Protein AF-E7AIM1-F1 (afdb_monomer_lite)

Sequence (99 aa):
AGAVIHSHGMESCIVTMINPSSKEFRITHMEMIKGIQGHGYYDELVIPIIENTAHERELTESLAEAIKAYPKTTAVLVRNHGVYIWGDSWINAKTQAEC

Organism: Plantago major (NCBI:txid29818)

Foldseek 3Di:
DADKDWDQDPVLQVQCVVDVPDQKDKDAQDCLQCLQPPDDRGDIDIEGEDEDDPDPVVCPVVVVVRCVVCVRDQKHRYHNGTIMGDDPHPVSRVSNVVD

Radius of gyration: 12.78 Å; chains: 1; bounding box: 24×28×33 Å

pLDDT: mean 96.71, std 2.77, range [81.38, 98.69]

Structure (mmCIF, N/CA/C/O backbone):
data_AF-E7AIM1-F1
#
_entry.id   AF-E7AIM1-F1
#
loop_
_atom_site.group_PDB
_atom_site.id
_atom_site.type_symbol
_atom_site.label_atom_id
_atom_site.label_alt_id
_atom_site.label_comp_id
_atom_site.label_asym_id
_atom_site.label_entity_id
_atom_site.label_seq_id
_atom_site.pdbx_PDB_ins_code
_atom_site.Cartn_x
_atom_site.Cartn_y
_atom_site.Cartn_z
_atom_site.occupancy
_atom_site.B_iso_or_equiv
_atom_site.auth_seq_id
_atom_site.auth_comp_id
_atom_site.auth_asym_id
_atom_site.auth_atom_id
_atom_site.pdbx_PDB_model_num
ATOM 1 N N . ALA A 1 1 ? 1.775 -11.552 -5.479 1.00 85.88 1 ALA A N 1
ATOM 2 C CA . ALA A 1 1 ? 3.020 -10.774 -5.343 1.00 85.88 1 ALA A CA 1
ATOM 3 C C . ALA A 1 1 ? 4.211 -11.715 -5.442 1.00 85.88 1 ALA A C 1
ATOM 5 O O . ALA A 1 1 ? 4.114 -12.831 -4.941 1.00 85.88 1 ALA A O 1
ATOM 6 N N . GLY A 1 2 ? 5.296 -11.278 -6.081 1.00 96.62 2 GLY A N 1
ATOM 7 C CA . GLY A 1 2 ? 6.574 -11.998 -6.122 1.00 96.62 2 GLY A CA 1
ATOM 8 C C . GLY A 1 2 ? 7.574 -11.534 -5.057 1.00 96.62 2 GLY A C 1
ATOM 9 O O . GLY A 1 2 ? 8.534 -12.246 -4.781 1.00 96.62 2 GLY A O 1
ATOM 10 N N . ALA A 1 3 ? 7.349 -10.373 -4.432 1.00 98.44 3 ALA A N 1
ATOM 11 C CA . ALA A 1 3 ? 8.104 -9.899 -3.272 1.00 98.44 3 ALA A CA 1
ATOM 12 C C . ALA A 1 3 ? 7.267 -8.954 -2.396 1.00 98.44 3 ALA A C 1
ATOM 14 O O . ALA A 1 3 ? 6.324 -8.320 -2.879 1.00 98.44 3 ALA A O 1
ATOM 15 N N . VAL A 1 4 ? 7.646 -8.848 -1.120 1.00 98.19 4 VAL A N 1
ATOM 16 C CA . VAL A 1 4 ? 7.047 -7.950 -0.123 1.00 98.19 4 VAL A CA 1
ATOM 17 C C . VAL A 1 4 ? 8.166 -7.266 0.664 1.00 98.19 4 VAL A C 1
ATOM 19 O O . VAL A 1 4 ? 9.148 -7.913 1.026 1.00 98.19 4 VAL A O 1
ATOM 22 N N . ILE A 1 5 ? 8.014 -5.972 0.929 1.00 98.38 5 ILE A N 1
ATOM 23 C CA . ILE A 1 5 ? 8.861 -5.173 1.812 1.00 98.38 5 ILE A CA 1
ATOM 24 C C . ILE A 1 5 ? 8.009 -4.726 2.994 1.00 98.38 5 ILE A C 1
ATOM 26 O O . ILE A 1 5 ? 6.919 -4.184 2.813 1.00 98.38 5 ILE A O 1
ATOM 30 N N . HIS A 1 6 ? 8.528 -4.941 4.197 1.00 97.88 6 HIS A N 1
ATOM 31 C CA . HIS A 1 6 ? 8.002 -4.348 5.415 1.00 97.88 6 HIS A CA 1
ATOM 32 C C . HIS A 1 6 ? 8.989 -3.296 5.920 1.00 97.88 6 HIS A C 1
ATOM 34 O O . HIS A 1 6 ? 10.192 -3.556 5.979 1.00 97.88 6 HIS A O 1
ATOM 40 N N . SER A 1 7 ? 8.488 -2.109 6.255 1.00 96.94 7 SER A N 1
ATOM 41 C CA . SER A 1 7 ? 9.298 -1.010 6.775 1.00 96.94 7 SER A CA 1
ATOM 42 C C . SER A 1 7 ? 8.599 -0.326 7.943 1.00 96.94 7 SER A C 1
ATOM 44 O O . SER A 1 7 ? 7.379 -0.166 7.942 1.00 96.94 7 SER A O 1
ATOM 46 N N . HIS A 1 8 ? 9.402 0.131 8.901 1.00 97.19 8 HIS A N 1
ATOM 47 C CA . HIS A 1 8 ? 8.996 0.959 10.039 1.00 97.19 8 HIS A CA 1
ATOM 48 C C . HIS A 1 8 ? 9.441 2.417 9.854 1.00 97.19 8 HIS A C 1
ATOM 50 O O . HIS A 1 8 ? 9.885 3.072 10.798 1.00 97.19 8 HIS A O 1
ATOM 56 N N . GLY A 1 9 ? 9.402 2.910 8.613 1.00 95.31 9 GLY A N 1
ATOM 57 C CA . GLY A 1 9 ? 9.766 4.286 8.289 1.00 95.31 9 GLY A CA 1
ATOM 58 C C . GLY A 1 9 ? 8.980 5.293 9.132 1.00 95.31 9 GLY A C 1
ATOM 59 O O . GLY A 1 9 ? 7.766 5.160 9.315 1.00 95.31 9 GLY A O 1
ATOM 60 N N . MET A 1 10 ? 9.667 6.307 9.661 1.00 96.75 10 MET A N 1
ATOM 61 C CA . MET A 1 10 ? 9.050 7.300 10.548 1.00 96.75 10 MET A CA 1
ATOM 62 C C . MET A 1 10 ? 7.922 8.053 9.845 1.00 96.75 10 MET A C 1
ATOM 64 O O . MET A 1 10 ? 6.894 8.330 10.453 1.00 96.75 10 MET A O 1
ATOM 68 N N . GLU A 1 11 ? 8.082 8.333 8.557 1.00 96.00 11 GLU A N 1
ATOM 69 C CA . GLU A 1 11 ? 7.074 8.916 7.680 1.00 96.00 11 GLU A CA 1
ATOM 70 C C . GLU A 1 11 ? 5.803 8.059 7.589 1.00 96.00 11 GLU A C 1
ATOM 72 O O . GLU A 1 11 ? 4.701 8.603 7.683 1.00 96.00 11 GLU A O 1
ATOM 77 N N . SER A 1 12 ? 5.943 6.728 7.522 1.00 96.50 12 SER A N 1
ATOM 78 C CA . SER A 1 12 ? 4.810 5.790 7.519 1.00 96.50 12 SER A CA 1
ATOM 79 C C . SER A 1 12 ? 4.059 5.826 8.850 1.00 96.50 12 SER A C 1
ATOM 81 O O . SER A 1 12 ? 2.832 5.802 8.882 1.00 96.50 12 SER A O 1
ATOM 83 N N . CYS A 1 13 ? 4.769 5.958 9.970 1.00 95.94 13 CYS A N 1
ATOM 84 C CA . CYS A 1 13 ? 4.124 6.134 11.269 1.00 95.94 13 CYS A CA 1
ATOM 85 C C . CYS A 1 13 ? 3.437 7.504 11.370 1.00 95.94 13 CYS A C 1
ATOM 87 O O . CYS A 1 13 ? 2.255 7.581 11.706 1.00 95.94 13 CYS A O 1
ATOM 89 N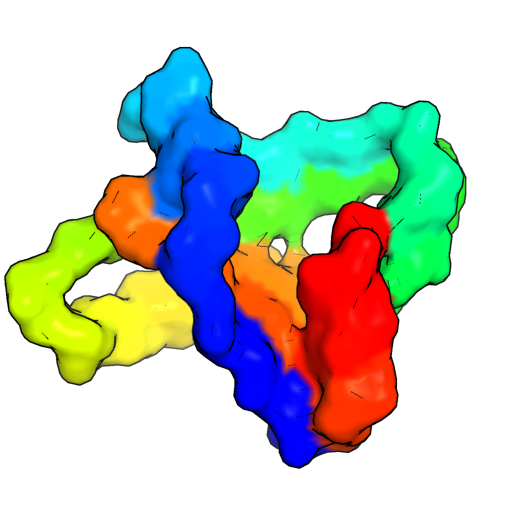 N . ILE A 1 14 ? 4.150 8.586 11.043 1.00 97.56 14 ILE A N 1
ATOM 90 C CA . ILE A 1 14 ? 3.664 9.966 11.166 1.00 97.56 14 ILE A CA 1
ATOM 91 C C . ILE A 1 14 ? 2.410 10.187 10.325 1.00 97.56 14 ILE A C 1
ATOM 93 O O . ILE A 1 14 ? 1.448 10.753 10.839 1.00 97.56 14 ILE A O 1
ATOM 97 N N . VAL A 1 15 ? 2.365 9.701 9.080 1.00 97.44 15 VAL A N 1
ATOM 98 C CA . VAL A 1 15 ? 1.195 9.902 8.212 1.00 97.44 15 VAL A CA 1
ATOM 99 C C . VAL A 1 15 ? -0.078 9.294 8.810 1.00 97.44 15 VAL A C 1
ATOM 101 O O . VAL A 1 15 ? -1.147 9.898 8.730 1.00 97.44 15 VAL A O 1
ATOM 104 N N . THR A 1 16 ? 0.040 8.161 9.511 1.00 97.75 16 THR A N 1
ATOM 105 C CA . THR A 1 16 ? -1.089 7.541 10.224 1.00 97.75 16 THR A CA 1
ATOM 106 C C . THR A 1 16 ? -1.487 8.296 11.497 1.00 97.75 16 THR A C 1
ATOM 108 O O . THR A 1 16 ? -2.602 8.128 11.984 1.00 97.75 16 THR A O 1
ATOM 111 N N . MET A 1 17 ? -0.621 9.153 12.041 1.00 96.00 17 MET A N 1
ATOM 112 C CA . MET A 1 17 ? -0.906 9.947 13.242 1.00 96.00 17 MET A CA 1
ATOM 113 C C . MET A 1 17 ? -1.515 11.318 12.938 1.00 96.00 17 MET A C 1
ATOM 115 O O . MET A 1 17 ? -2.200 11.863 13.800 1.00 96.00 17 MET A O 1
ATOM 119 N N . ILE A 1 18 ? -1.301 11.874 11.737 1.00 96.62 18 ILE A N 1
ATOM 120 C CA . ILE A 1 18 ? -1.816 13.206 11.356 1.00 96.62 18 ILE A CA 1
ATOM 121 C C . ILE A 1 18 ? -3.338 13.276 11.516 1.00 96.62 18 ILE A C 1
ATOM 123 O O . ILE A 1 18 ? -3.866 14.263 12.026 1.00 96.62 18 ILE A O 1
ATOM 127 N N . ASN A 1 19 ? -4.040 12.219 11.103 1.00 95.38 19 ASN A N 1
ATOM 128 C CA . ASN A 1 19 ? -5.470 12.072 11.332 1.00 95.38 19 ASN A CA 1
ATOM 129 C C . ASN A 1 19 ? -5.784 10.675 11.901 1.00 95.38 19 ASN A C 1
ATOM 131 O O . ASN A 1 19 ? -5.971 9.726 11.131 1.00 95.38 19 ASN A O 1
ATOM 135 N N . PRO A 1 20 ? -5.881 10.535 13.237 1.00 94.00 20 PRO A N 1
ATOM 136 C CA . PRO A 1 20 ? -6.086 9.244 13.893 1.00 94.00 20 PRO A CA 1
ATOM 137 C C . PRO A 1 20 ? -7.399 8.542 13.531 1.00 94.00 20 PRO A C 1
ATOM 139 O O . PRO A 1 20 ? -7.498 7.331 13.683 1.00 94.00 20 PRO A O 1
ATOM 142 N N . SER A 1 21 ? -8.411 9.275 13.057 1.00 95.56 21 SER A N 1
ATOM 143 C CA . SER A 1 21 ? -9.693 8.688 12.646 1.00 95.56 21 SER A CA 1
ATOM 144 C C . SER A 1 21 ? -9.724 8.274 11.173 1.00 95.56 21 SER A C 1
ATOM 146 O O . SER A 1 21 ? -10.673 7.610 10.749 1.00 95.56 21 SER A O 1
ATOM 148 N N . SER A 1 22 ? -8.705 8.639 10.383 1.00 97.38 22 SER A N 1
ATOM 149 C CA . SER A 1 22 ? -8.650 8.271 8.969 1.00 97.38 22 SER A CA 1
ATOM 150 C C . SER A 1 22 ? -8.338 6.791 8.798 1.00 97.38 22 SER A C 1
ATOM 152 O O . SER A 1 22 ? -7.408 6.269 9.415 1.00 97.38 22 SER A O 1
ATOM 154 N N . LYS A 1 23 ? -9.083 6.135 7.907 1.00 97.88 23 LYS A N 1
ATOM 155 C CA . LYS A 1 23 ? -8.833 4.753 7.464 1.00 97.88 23 LYS A CA 1
ATOM 156 C C . LYS A 1 23 ? -8.012 4.683 6.178 1.00 97.88 23 LYS A C 1
ATOM 158 O O . LYS A 1 23 ? -7.728 3.595 5.692 1.00 97.88 23 LYS A O 1
ATOM 163 N N . GLU A 1 24 ? -7.663 5.832 5.613 1.00 98.50 24 GLU A N 1
ATOM 164 C CA . GLU A 1 24 ? -6.970 5.939 4.335 1.00 98.50 24 GLU A CA 1
ATOM 165 C C . GLU A 1 24 ? -5.960 7.086 4.382 1.00 98.50 24 GLU A C 1
ATOM 167 O O . GLU A 1 24 ? -6.206 8.147 4.964 1.00 98.50 24 GLU A O 1
ATOM 172 N N . PHE A 1 25 ? -4.834 6.881 3.719 1.00 98.06 25 PHE A N 1
ATOM 173 C CA . PHE A 1 25 ? -3.982 7.951 3.236 1.00 98.06 25 PHE A CA 1
ATOM 174 C C . PHE A 1 25 ? -4.336 8.226 1.772 1.00 98.06 25 PHE A C 1
ATOM 176 O O . PHE A 1 25 ? -4.498 7.290 0.989 1.00 98.06 25 PHE A O 1
ATOM 183 N N . ARG A 1 26 ? -4.471 9.506 1.414 1.00 98.00 26 ARG A N 1
ATOM 184 C CA . ARG A 1 26 ? -4.826 9.954 0.063 1.00 98.00 26 ARG A CA 1
ATOM 185 C C . ARG A 1 26 ? -3.884 11.061 -0.386 1.00 98.00 26 ARG A C 1
ATOM 187 O O . ARG A 1 26 ? -3.643 12.000 0.373 1.00 98.00 26 ARG A O 1
ATOM 194 N N . ILE A 1 27 ? -3.375 10.963 -1.610 1.00 97.69 27 ILE A N 1
ATOM 195 C CA . ILE A 1 27 ? -2.524 11.985 -2.230 1.00 97.69 27 ILE A CA 1
ATOM 196 C C . ILE A 1 27 ? -2.717 11.992 -3.749 1.00 97.69 27 ILE A C 1
ATOM 198 O O . ILE A 1 27 ? -2.993 10.966 -4.361 1.00 97.69 27 ILE A O 1
ATOM 202 N N . THR A 1 28 ? -2.573 13.157 -4.373 1.00 98.25 28 THR A N 1
ATOM 203 C CA . THR A 1 28 ? -2.667 13.333 -5.828 1.00 98.25 28 THR A CA 1
ATOM 204 C C . THR A 1 28 ? -1.709 14.440 -6.284 1.00 98.25 28 THR A C 1
ATOM 206 O O . THR A 1 28 ? -1.182 15.175 -5.447 1.00 98.25 28 THR A O 1
ATOM 209 N N . HIS A 1 29 ? -1.485 14.572 -7.596 1.00 98.19 29 HIS A N 1
ATOM 210 C CA . HIS A 1 29 ? -0.641 15.609 -8.208 1.00 98.19 29 HIS A CA 1
ATOM 211 C C . HIS A 1 29 ? 0.826 15.581 -7.731 1.00 98.19 29 HIS A C 1
ATOM 213 O O . HIS A 1 29 ? 1.471 16.622 -7.588 1.00 98.19 29 HIS A O 1
ATOM 219 N N . MET A 1 30 ? 1.366 14.379 -7.507 1.00 98.06 30 MET A N 1
ATOM 220 C CA . MET A 1 30 ? 2.752 14.143 -7.097 1.00 98.06 30 MET A CA 1
ATOM 221 C C . MET A 1 30 ? 3.466 13.260 -8.126 1.00 98.06 30 MET A C 1
ATOM 223 O O . MET A 1 30 ? 2.968 12.194 -8.474 1.00 98.06 30 MET A O 1
ATOM 227 N N . GLU A 1 31 ? 4.649 13.673 -8.595 1.00 98.31 31 GLU A N 1
ATOM 228 C CA . GLU A 1 31 ? 5.387 12.962 -9.660 1.00 98.31 31 GLU A CA 1
ATOM 229 C C . GLU A 1 31 ? 5.723 11.512 -9.278 1.00 98.31 31 GLU A C 1
ATOM 231 O O . GLU A 1 31 ? 5.632 10.615 -10.118 1.00 98.31 31 GLU A O 1
ATOM 236 N N . MET A 1 32 ? 6.019 11.268 -7.997 1.00 98.12 32 MET A N 1
ATOM 237 C CA . MET A 1 32 ? 6.339 9.935 -7.470 1.00 98.12 32 MET A CA 1
ATOM 238 C C . MET A 1 32 ? 5.182 8.932 -7.607 1.00 98.12 32 MET A C 1
ATOM 240 O O . MET A 1 32 ? 5.438 7.739 -7.727 1.00 98.12 32 MET A O 1
ATOM 244 N N . ILE A 1 33 ? 3.921 9.382 -7.709 1.00 98.00 33 ILE A N 1
ATOM 245 C CA . ILE A 1 33 ? 2.759 8.488 -7.893 1.00 98.00 33 ILE A CA 1
ATOM 246 C C . ILE A 1 33 ? 2.908 7.629 -9.157 1.00 98.00 33 ILE A C 1
ATOM 248 O O . ILE A 1 33 ? 2.477 6.480 -9.173 1.00 98.00 33 ILE A O 1
ATOM 252 N N . LYS A 1 34 ? 3.591 8.128 -10.197 1.00 97.75 34 LYS A N 1
ATOM 253 C CA . LYS A 1 34 ? 3.865 7.368 -11.431 1.00 97.75 34 LYS A CA 1
ATOM 254 C C . LYS A 1 34 ? 4.736 6.126 -11.203 1.00 97.75 34 LYS A C 1
ATOM 256 O O . LYS A 1 34 ? 4.762 5.243 -12.057 1.00 97.75 34 LYS A O 1
ATOM 261 N N . GLY A 1 35 ? 5.488 6.079 -10.103 1.00 97.50 35 GLY A N 1
ATOM 262 C CA . GLY A 1 35 ? 6.271 4.912 -9.699 1.00 97.50 35 GLY A CA 1
ATOM 263 C C . GLY A 1 35 ? 5.431 3.815 -9.041 1.00 97.50 35 GLY A C 1
ATOM 264 O O . GLY A 1 35 ? 5.914 2.694 -8.878 1.00 97.50 35 GLY A O 1
ATOM 265 N N . ILE A 1 36 ? 4.171 4.107 -8.702 1.00 97.94 36 ILE A N 1
ATOM 266 C CA . ILE A 1 36 ? 3.229 3.149 -8.132 1.00 97.94 36 ILE A CA 1
ATOM 267 C C . ILE A 1 36 ? 2.449 2.466 -9.253 1.00 97.94 36 ILE A C 1
ATOM 269 O O . ILE A 1 36 ? 1.874 3.111 -10.133 1.00 97.94 36 ILE A O 1
ATOM 273 N N . GLN A 1 37 ? 2.413 1.134 -9.224 1.00 96.75 37 GLN A N 1
ATOM 274 C CA . GLN A 1 37 ? 1.763 0.341 -10.261 1.00 96.75 37 GLN A CA 1
ATOM 275 C C . GLN A 1 37 ? 0.307 0.780 -10.479 1.00 96.75 37 GLN A C 1
ATOM 277 O O . GLN A 1 37 ? -0.475 0.891 -9.537 1.00 96.75 37 GLN A O 1
ATOM 282 N N . GLY A 1 38 ? -0.065 1.000 -11.742 1.00 95.38 38 GLY A N 1
ATOM 283 C CA . GLY A 1 38 ? -1.434 1.343 -12.133 1.00 95.38 38 GLY A CA 1
ATOM 284 C C . GLY A 1 38 ? -1.834 2.807 -11.930 1.00 95.38 38 GLY A C 1
ATOM 285 O O . GLY A 1 38 ? -3.024 3.093 -12.052 1.00 95.38 38 GLY A O 1
ATOM 286 N N . HIS A 1 39 ? -0.881 3.703 -11.647 1.00 97.25 39 HIS A N 1
ATOM 287 C CA . HIS A 1 39 ? -1.140 5.125 -11.423 1.00 97.25 39 HIS A CA 1
ATOM 288 C C . HIS A 1 39 ? -0.311 6.031 -12.350 1.00 97.25 39 HIS A C 1
ATOM 290 O O . HIS A 1 39 ? 0.811 5.714 -12.748 1.00 97.25 39 HIS A O 1
ATOM 296 N N . GLY A 1 40 ? -0.874 7.189 -12.682 1.00 97.38 40 GLY A N 1
ATOM 297 C CA . GLY A 1 40 ? -0.232 8.320 -13.339 1.00 97.38 40 GLY A CA 1
ATOM 298 C C . GLY A 1 40 ? -0.260 9.581 -12.471 1.00 97.38 40 GLY A C 1
ATOM 299 O O . GLY A 1 40 ? -0.822 9.604 -11.383 1.00 97.38 40 GLY A O 1
ATOM 300 N N . TYR A 1 41 ? 0.334 10.667 -12.969 1.00 97.31 41 TYR A N 1
ATOM 301 C CA . TYR A 1 41 ? 0.508 11.919 -12.213 1.00 97.31 41 TYR A CA 1
ATOM 302 C C . TYR A 1 41 ? -0.800 12.517 -11.655 1.00 97.31 41 TYR A C 1
ATOM 304 O O . TYR A 1 41 ? -0.825 13.033 -10.538 1.00 97.31 41 TYR A O 1
ATOM 312 N N . TYR A 1 42 ? -1.879 12.460 -12.440 1.00 97.69 42 TYR A N 1
ATOM 313 C CA . TYR A 1 42 ? -3.181 13.024 -12.068 1.00 97.69 42 TYR A CA 1
ATOM 314 C C . TYR A 1 42 ? -4.071 12.048 -11.295 1.00 97.69 42 TYR A C 1
ATOM 316 O O . TYR A 1 42 ? -5.158 12.438 -10.870 1.00 97.69 42 TYR A O 1
ATOM 324 N N . ASP A 1 43 ? -3.642 10.797 -11.118 1.00 97.31 43 ASP A N 1
ATOM 325 C CA . ASP A 1 43 ? -4.415 9.835 -10.343 1.00 97.31 43 ASP A CA 1
ATOM 326 C C . ASP A 1 43 ? -4.341 10.169 -8.846 1.00 97.31 43 ASP A C 1
ATOM 328 O O . ASP A 1 43 ? -3.406 10.812 -8.354 1.00 97.31 43 ASP A O 1
ATOM 332 N N . GLU A 1 44 ? -5.367 9.756 -8.108 1.00 97.88 44 GLU A N 1
ATOM 333 C CA . GLU A 1 44 ? -5.344 9.763 -6.650 1.00 97.88 44 GLU A CA 1
ATOM 334 C C . GLU A 1 44 ? -4.818 8.412 -6.166 1.00 97.88 44 GLU A C 1
ATOM 336 O O . GLU A 1 44 ? -5.415 7.367 -6.432 1.00 97.88 44 GLU A O 1
ATOM 341 N N . LEU A 1 45 ? -3.702 8.441 -5.445 1.00 98.19 45 LEU A N 1
ATOM 342 C CA . LEU A 1 45 ? -3.196 7.288 -4.722 1.00 98.19 45 LEU A CA 1
ATOM 343 C C . LEU A 1 45 ? -3.947 7.175 -3.395 1.00 98.19 45 LEU A C 1
ATOM 345 O O . LEU A 1 45 ? -3.941 8.109 -2.591 1.00 98.19 45 LEU A O 1
ATOM 349 N N . VAL A 1 46 ? -4.552 6.012 -3.161 1.00 98.44 46 VAL A N 1
ATOM 350 C CA . VAL A 1 46 ? -5.249 5.677 -1.915 1.00 98.44 46 VAL A CA 1
ATOM 351 C C . VAL A 1 46 ? -4.572 4.468 -1.279 1.00 98.44 46 VAL A C 1
ATOM 353 O O . VAL A 1 46 ? -4.548 3.390 -1.873 1.00 98.44 46 VAL A O 1
ATOM 356 N N . ILE A 1 47 ? -4.052 4.638 -0.063 1.00 98.44 47 ILE A N 1
ATOM 357 C CA . ILE A 1 47 ? -3.436 3.564 0.725 1.00 98.44 47 ILE A CA 1
ATOM 358 C C . ILE A 1 47 ? -4.285 3.329 1.981 1.00 98.44 47 ILE A C 1
ATOM 360 O O . ILE A 1 47 ? -4.438 4.256 2.782 1.00 98.44 47 ILE A O 1
ATOM 364 N N . PRO A 1 48 ? -4.839 2.123 2.196 1.00 98.62 48 PRO A N 1
ATOM 365 C CA . PRO A 1 48 ? -5.601 1.831 3.403 1.00 98.62 48 PRO A CA 1
ATOM 366 C C . PRO A 1 48 ? -4.706 1.814 4.647 1.00 98.62 48 PRO A C 1
ATOM 368 O O . PRO A 1 48 ? -3.548 1.392 4.601 1.00 98.62 48 PRO A O 1
ATOM 371 N N . ILE A 1 49 ? -5.280 2.246 5.767 1.00 98.62 49 ILE A N 1
ATOM 372 C CA . ILE A 1 49 ? -4.674 2.249 7.098 1.00 98.62 49 ILE A CA 1
ATOM 373 C C . ILE A 1 49 ? -5.448 1.252 7.960 1.00 98.62 49 ILE A C 1
ATOM 375 O O . ILE A 1 49 ? -6.651 1.417 8.171 1.00 98.62 49 ILE A O 1
ATOM 379 N N . ILE A 1 50 ? -4.758 0.235 8.469 1.00 98.19 50 ILE A N 1
ATOM 380 C CA . ILE A 1 50 ? -5.298 -0.705 9.456 1.00 98.19 50 ILE A CA 1
ATOM 381 C C . ILE A 1 50 ? -4.766 -0.381 10.852 1.00 98.19 50 ILE A C 1
ATOM 383 O O . ILE A 1 50 ? -3.700 0.223 11.012 1.00 98.19 50 ILE A O 1
ATOM 387 N N . GLU A 1 51 ? -5.518 -0.785 11.873 1.00 97.50 51 GLU A N 1
ATOM 388 C CA . GLU A 1 51 ? -5.087 -0.633 13.259 1.00 97.50 51 GLU A CA 1
ATOM 389 C C . GLU A 1 51 ? -4.016 -1.663 13.612 1.00 97.50 51 GLU A C 1
ATOM 391 O O . GLU A 1 51 ? -4.058 -2.810 13.162 1.00 97.50 51 GLU A O 1
ATOM 396 N N . ASN A 1 52 ? -3.059 -1.238 14.433 1.00 96.19 52 ASN A N 1
ATOM 397 C CA . ASN A 1 52 ? -2.035 -2.131 14.946 1.00 96.19 52 ASN A CA 1
ATOM 398 C C . ASN A 1 52 ? -2.603 -3.075 16.012 1.00 96.19 52 ASN A C 1
ATOM 400 O O . ASN A 1 52 ? -3.556 -2.748 16.723 1.00 96.19 52 ASN A O 1
ATOM 404 N N . THR A 1 53 ? -1.968 -4.229 16.161 1.00 94.00 53 THR A N 1
ATOM 405 C CA . THR A 1 53 ? -2.250 -5.221 17.197 1.00 94.00 53 THR A CA 1
ATOM 406 C C . THR A 1 53 ? -0.990 -5.467 18.024 1.00 94.00 53 THR A C 1
ATOM 408 O O . THR A 1 53 ? 0.122 -5.123 17.633 1.00 94.00 53 THR A O 1
ATOM 411 N N . ALA A 1 54 ? -1.133 -6.074 19.204 1.00 89.50 54 ALA A N 1
ATOM 412 C CA . ALA A 1 54 ? 0.028 -6.390 20.039 1.00 89.50 54 ALA A CA 1
ATOM 413 C C . ALA A 1 54 ? 0.934 -7.462 19.407 1.00 89.50 54 ALA A C 1
ATOM 415 O O . ALA A 1 54 ? 2.116 -7.565 19.746 1.00 89.50 54 ALA A O 1
ATOM 416 N N . HIS A 1 55 ? 0.374 -8.298 18.529 1.00 88.25 55 HIS A N 1
ATOM 417 C CA . HIS A 1 55 ? 1.062 -9.418 17.905 1.00 88.25 55 HIS A CA 1
ATOM 418 C C . HIS A 1 55 ? 0.828 -9.423 16.399 1.00 88.25 55 HIS A C 1
ATOM 420 O O . HIS A 1 55 ? -0.308 -9.490 15.939 1.00 88.25 55 HIS A O 1
ATOM 426 N N . GLU A 1 56 ? 1.913 -9.471 15.632 1.00 81.38 56 GLU A N 1
ATOM 427 C CA . GLU A 1 56 ? 1.884 -9.345 14.170 1.00 81.38 56 GLU A CA 1
ATOM 428 C C . GLU A 1 56 ? 0.993 -10.382 13.473 1.00 81.38 56 GLU A C 1
ATOM 430 O O . GLU A 1 56 ? 0.294 -10.073 12.515 1.00 81.38 56 GLU A O 1
ATOM 435 N N . ARG A 1 57 ? 0.924 -11.606 14.010 1.00 88.38 57 ARG A N 1
ATOM 436 C CA . ARG A 1 57 ? 0.037 -12.665 13.496 1.00 88.38 57 ARG A CA 1
ATOM 437 C C . ARG A 1 57 ? -1.444 -12.255 13.469 1.00 88.38 57 ARG A C 1
ATOM 439 O O . ARG A 1 57 ? -2.199 -12.767 12.647 1.00 88.38 57 ARG A O 1
ATOM 446 N N . GLU A 1 58 ? -1.853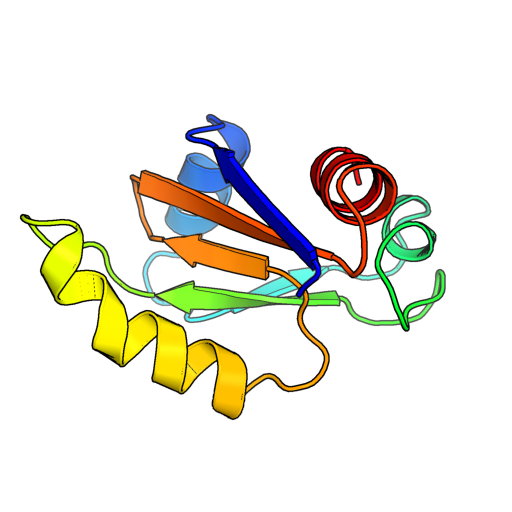 -11.347 14.352 1.00 90.88 58 GLU A N 1
ATOM 447 C CA . GLU A 1 58 ? -3.231 -10.858 14.474 1.00 90.88 58 GLU A CA 1
ATOM 448 C C . GLU A 1 58 ? -3.566 -9.804 13.405 1.00 90.88 58 GLU A C 1
ATOM 450 O O . GLU A 1 58 ? -4.740 -9.549 13.161 1.00 90.88 58 GLU A O 1
ATOM 455 N N . LEU A 1 59 ? -2.567 -9.264 12.691 1.00 94.31 59 LEU A N 1
ATOM 456 C CA . LEU A 1 59 ? -2.778 -8.380 11.536 1.00 94.31 59 LEU A CA 1
ATOM 457 C C . LEU A 1 59 ? -3.230 -9.133 10.281 1.00 94.31 59 LEU A C 1
ATOM 459 O O . LEU A 1 59 ? -3.701 -8.517 9.332 1.00 94.31 59 LEU A O 1
ATOM 463 N N . THR A 1 60 ? -3.071 -10.459 10.239 1.00 94.25 60 THR A N 1
ATOM 464 C CA . THR A 1 60 ? -3.274 -11.251 9.014 1.00 94.25 60 THR A CA 1
ATOM 465 C C . THR A 1 60 ? -4.667 -11.049 8.412 1.00 94.25 60 THR A C 1
ATOM 467 O O . THR A 1 60 ? -4.799 -10.895 7.198 1.00 94.25 60 THR A O 1
ATOM 470 N N . GLU A 1 61 ? -5.704 -11.046 9.252 1.00 96.25 61 GLU A N 1
ATOM 471 C CA . GLU A 1 61 ? -7.092 -10.908 8.805 1.00 96.25 61 GLU A CA 1
ATOM 472 C C . GLU A 1 61 ? -7.374 -9.497 8.282 1.00 96.25 61 GLU A C 1
ATOM 474 O O . GLU A 1 61 ? -7.793 -9.350 7.134 1.00 96.25 61 GLU A O 1
ATOM 479 N N . SER A 1 62 ? -7.044 -8.460 9.057 1.00 96.94 62 SER A N 1
ATOM 480 C CA . SER A 1 62 ? -7.255 -7.062 8.661 1.00 96.94 62 SER A CA 1
ATOM 481 C C . SER A 1 62 ? -6.439 -6.674 7.424 1.00 96.94 62 SER A C 1
ATOM 483 O O . SER A 1 62 ? -6.937 -5.961 6.552 1.00 96.94 62 SER A O 1
ATOM 485 N N . LEU A 1 63 ? -5.216 -7.194 7.287 1.00 96.69 63 LEU A N 1
ATOM 486 C CA . LEU A 1 63 ? -4.398 -7.028 6.089 1.00 96.69 63 LEU A CA 1
ATOM 487 C C . LEU A 1 63 ? -5.062 -7.683 4.869 1.00 96.69 63 LEU A C 1
ATOM 489 O O . LEU A 1 63 ? -5.160 -7.064 3.809 1.00 96.69 63 LEU A O 1
ATOM 493 N N . ALA A 1 64 ? -5.551 -8.919 5.006 1.00 96.50 64 ALA A N 1
ATOM 494 C CA . ALA A 1 64 ? -6.224 -9.628 3.920 1.00 96.50 64 ALA A CA 1
ATOM 495 C C . ALA A 1 64 ? -7.534 -8.941 3.499 1.00 96.50 64 ALA A C 1
ATOM 497 O O . ALA A 1 64 ? -7.847 -8.887 2.307 1.00 96.50 64 ALA A O 1
ATOM 498 N N . GLU A 1 65 ? -8.295 -8.410 4.455 1.00 98.00 65 GLU A N 1
ATOM 499 C CA . GLU A 1 65 ? -9.496 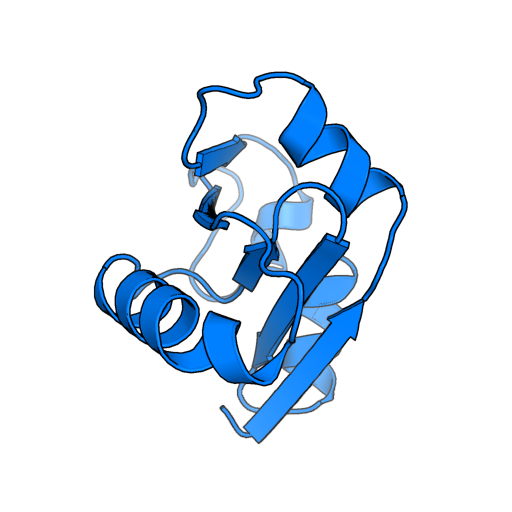-7.616 4.192 1.00 98.00 65 GLU A CA 1
ATOM 500 C C . GLU A 1 65 ? -9.165 -6.311 3.465 1.00 98.00 65 GLU A C 1
ATOM 502 O O . GLU A 1 65 ? -9.797 -6.006 2.452 1.00 98.00 65 GLU A O 1
ATOM 507 N N . ALA A 1 66 ? -8.137 -5.582 3.911 1.00 98.06 66 ALA A N 1
ATOM 508 C CA . ALA A 1 66 ? -7.681 -4.361 3.253 1.00 98.06 66 ALA A CA 1
ATOM 509 C C . ALA A 1 66 ? -7.232 -4.631 1.807 1.00 98.06 66 ALA A C 1
ATOM 511 O O . ALA A 1 66 ? -7.658 -3.939 0.888 1.00 98.06 66 ALA A O 1
ATOM 512 N N . ILE A 1 67 ? -6.450 -5.685 1.563 1.00 97.12 67 ILE A N 1
ATOM 513 C CA . ILE A 1 67 ? -6.014 -6.043 0.203 1.00 97.12 67 ILE A CA 1
ATOM 514 C C . ILE A 1 67 ? -7.214 -6.340 -0.711 1.00 97.12 67 ILE A C 1
ATOM 516 O O . ILE A 1 67 ? -7.237 -5.912 -1.864 1.00 97.12 67 ILE A O 1
ATOM 520 N N . LYS A 1 68 ? -8.237 -7.043 -0.208 1.00 97.75 68 LYS A N 1
ATOM 521 C CA . LYS A 1 68 ? -9.457 -7.342 -0.980 1.00 97.75 68 LYS A CA 1
ATOM 522 C C . LYS A 1 68 ? -10.301 -6.095 -1.246 1.00 97.75 68 LYS A C 1
ATOM 524 O O . LYS A 1 68 ? -10.850 -5.962 -2.337 1.00 97.75 68 LYS A O 1
ATOM 529 N N . ALA A 1 69 ? -10.426 -5.210 -0.259 1.00 98.12 69 ALA A N 1
ATOM 530 C CA . ALA A 1 69 ? -11.231 -3.996 -0.362 1.00 98.12 69 ALA A CA 1
ATOM 531 C C . ALA A 1 69 ? -10.595 -2.936 -1.278 1.00 98.12 69 ALA A C 1
ATOM 533 O O . ALA A 1 69 ? -11.316 -2.166 -1.910 1.00 98.12 69 ALA A O 1
ATOM 534 N N . TYR A 1 70 ? -9.262 -2.928 -1.394 1.00 97.81 70 TYR A N 1
ATOM 535 C CA . TYR A 1 70 ? -8.499 -1.960 -2.185 1.00 97.81 70 TYR A CA 1
ATOM 536 C C . TYR A 1 70 ? -7.706 -2.665 -3.299 1.00 97.81 70 TYR A C 1
ATOM 538 O O . TYR A 1 70 ? -6.479 -2.677 -3.271 1.00 97.81 70 TYR A O 1
ATOM 546 N N . PRO A 1 71 ? -8.358 -3.221 -4.337 1.00 94.75 71 PRO A N 1
ATOM 547 C CA . PRO A 1 71 ? -7.687 -4.059 -5.340 1.00 94.75 71 PRO A CA 1
ATOM 548 C C . PRO A 1 71 ? -6.645 -3.323 -6.202 1.00 94.75 71 PRO A C 1
ATOM 550 O O . PRO A 1 71 ? -5.878 -3.969 -6.911 1.00 94.75 71 PRO A O 1
ATOM 553 N N . LYS A 1 72 ? -6.626 -1.983 -6.174 1.00 92.81 72 LYS A N 1
ATOM 554 C CA . LYS A 1 72 ? -5.625 -1.151 -6.859 1.00 92.81 72 LYS A CA 1
ATOM 555 C C . LYS A 1 72 ? -4.423 -0.781 -5.984 1.00 92.81 72 LYS A C 1
ATOM 557 O O . LYS A 1 72 ? -3.459 -0.241 -6.517 1.00 92.81 72 LYS A O 1
ATOM 562 N N . THR A 1 73 ? -4.472 -1.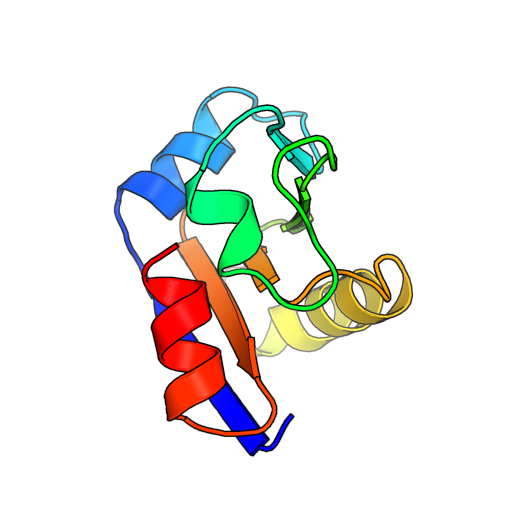025 -4.671 1.00 96.25 73 THR A N 1
ATOM 563 C CA . THR A 1 73 ? -3.346 -0.686 -3.795 1.00 96.25 73 THR A CA 1
ATOM 564 C C . THR A 1 73 ? -2.220 -1.702 -3.942 1.00 96.25 73 THR A C 1
ATOM 566 O O . THR A 1 73 ? -2.450 -2.892 -4.166 1.00 96.25 73 THR A O 1
ATOM 569 N N . THR A 1 74 ? -0.994 -1.233 -3.756 1.00 97.75 74 THR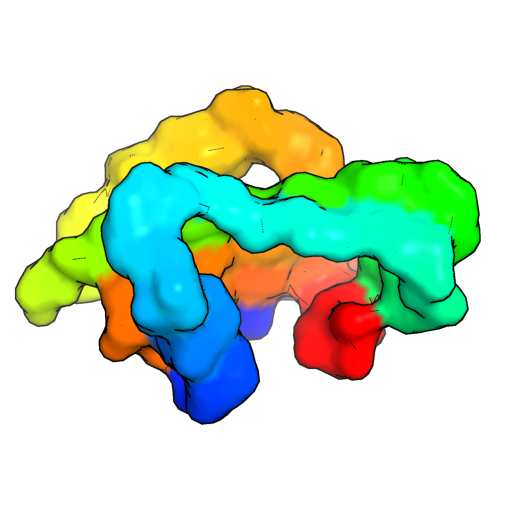 A N 1
ATOM 570 C CA . THR A 1 74 ? 0.197 -2.075 -3.604 1.00 97.75 74 THR A CA 1
ATOM 571 C C . THR A 1 74 ? 0.813 -1.967 -2.213 1.00 97.75 74 THR A C 1
ATOM 573 O O . THR A 1 74 ? 1.925 -2.450 -1.992 1.00 97.75 74 THR A O 1
ATOM 576 N N . ALA A 1 75 ? 0.116 -1.296 -1.291 1.00 98.50 75 ALA A N 1
ATOM 577 C CA . ALA A 1 75 ? 0.565 -1.090 0.073 1.00 98.50 75 ALA A CA 1
ATOM 578 C C . ALA A 1 75 ? -0.591 -1.081 1.085 1.00 98.50 75 ALA A C 1
ATOM 580 O O . ALA A 1 75 ? -1.729 -0.742 0.750 1.00 98.50 75 ALA A O 1
ATOM 581 N N . VAL A 1 76 ? -0.275 -1.407 2.339 1.00 98.69 76 VAL A N 1
ATOM 582 C CA . VAL A 1 76 ? -1.133 -1.174 3.510 1.00 98.69 76 VAL A CA 1
ATOM 583 C C . VAL A 1 76 ? -0.296 -0.531 4.609 1.00 98.69 76 VAL A C 1
ATOM 585 O O . VAL A 1 76 ? 0.766 -1.044 4.963 1.00 98.69 76 VAL A O 1
ATOM 588 N N . LEU A 1 77 ? -0.788 0.577 5.158 1.00 98.69 77 LEU A N 1
ATOM 589 C CA . LEU A 1 77 ? -0.232 1.213 6.348 1.00 98.69 77 LEU A CA 1
ATOM 590 C C . LEU A 1 77 ? -0.795 0.547 7.604 1.00 98.69 77 LEU A C 1
ATOM 592 O O . LEU A 1 77 ? -1.992 0.283 7.693 1.00 98.69 77 LEU A O 1
ATOM 596 N N . VAL A 1 78 ? 0.058 0.334 8.599 1.00 98.12 78 VAL A N 1
ATOM 597 C CA . VAL A 1 78 ? -0.325 -0.141 9.930 1.00 98.12 78 VAL A CA 1
ATOM 598 C C . VAL A 1 78 ? -0.060 0.987 10.917 1.00 98.12 78 VAL A C 1
ATOM 600 O O . VAL A 1 78 ? 1.082 1.433 11.076 1.00 98.12 78 VAL A O 1
ATOM 603 N N . ARG A 1 79 ? -1.124 1.489 11.551 1.00 97.81 79 ARG A N 1
ATOM 604 C CA . ARG A 1 79 ? -1.066 2.688 12.398 1.00 97.81 79 ARG A CA 1
ATOM 605 C C . ARG A 1 79 ? -0.015 2.545 13.495 1.00 97.81 79 ARG A C 1
ATOM 607 O O . ARG A 1 79 ? -0.010 1.563 14.221 1.00 97.81 79 ARG A O 1
ATOM 614 N N . ASN A 1 80 ? 0.852 3.544 13.659 1.00 95.44 80 ASN A N 1
ATOM 615 C CA . ASN A 1 80 ? 1.928 3.537 14.666 1.00 95.44 80 ASN A CA 1
ATOM 616 C C . ASN A 1 80 ? 2.916 2.352 14.557 1.00 95.44 80 ASN A C 1
ATOM 618 O O . ASN A 1 80 ? 3.607 2.048 15.528 1.00 95.44 80 ASN A O 1
ATOM 622 N N . HIS A 1 81 ? 2.980 1.673 13.408 1.00 96.62 81 HIS A N 1
ATOM 623 C CA . HIS A 1 81 ? 3.870 0.530 13.181 1.00 96.62 81 HIS A CA 1
ATOM 624 C C . HIS A 1 81 ? 4.722 0.757 11.941 1.00 96.62 81 HIS A C 1
ATOM 626 O O . HIS A 1 81 ? 5.947 0.728 12.044 1.00 96.62 81 HIS A O 1
ATOM 632 N N . GLY A 1 82 ? 4.098 0.959 10.778 1.00 97.06 82 GLY A N 1
ATOM 633 C CA . GLY A 1 82 ? 4.822 1.017 9.512 1.00 97.06 82 GLY A CA 1
ATOM 634 C C . GLY A 1 82 ? 3.949 0.705 8.302 1.00 97.06 82 GLY A C 1
ATOM 635 O O . GLY A 1 82 ? 2.767 1.042 8.271 1.00 97.06 82 GLY A O 1
ATOM 636 N N . VAL A 1 83 ? 4.538 0.063 7.296 1.00 98.50 83 VAL A N 1
ATOM 637 C CA . VAL A 1 83 ? 3.892 -0.228 6.011 1.00 98.50 83 VAL A CA 1
ATOM 638 C C . VAL A 1 83 ? 4.316 -1.596 5.470 1.00 98.50 83 VAL A C 1
ATOM 640 O O . VAL A 1 83 ? 5.457 -2.027 5.662 1.00 98.50 83 VAL A O 1
ATOM 643 N N . TYR A 1 84 ? 3.401 -2.277 4.781 1.00 98.38 84 TYR A N 1
ATOM 644 C CA . TYR A 1 84 ? 3.702 -3.419 3.913 1.00 98.38 84 TYR A CA 1
ATOM 645 C C . TYR A 1 84 ? 3.492 -3.013 2.466 1.00 98.38 84 TYR A C 1
ATOM 647 O O . TYR A 1 84 ? 2.447 -2.459 2.140 1.00 98.38 84 TYR A O 1
ATOM 655 N N . ILE A 1 85 ? 4.463 -3.313 1.609 1.00 98.62 85 ILE A N 1
ATOM 656 C CA . ILE A 1 85 ? 4.480 -2.934 0.193 1.00 98.62 85 ILE A CA 1
ATOM 657 C C . ILE A 1 85 ? 4.822 -4.172 -0.623 1.00 98.62 85 ILE A C 1
ATOM 659 O O . ILE A 1 85 ? 5.745 -4.905 -0.272 1.00 98.62 85 ILE A O 1
ATOM 663 N N . TRP A 1 86 ? 4.103 -4.434 -1.709 1.00 98.50 86 TRP A N 1
ATOM 664 C CA . TRP A 1 86 ? 4.318 -5.633 -2.518 1.00 98.50 86 TRP A CA 1
ATOM 665 C C . TRP A 1 86 ? 4.354 -5.338 -4.009 1.00 98.50 86 TRP A C 1
ATOM 667 O O . TRP A 1 86 ? 3.713 -4.414 -4.495 1.00 98.50 86 TRP A O 1
ATOM 677 N N . GLY A 1 87 ? 5.071 -6.177 -4.750 1.00 98.19 87 GLY A N 1
ATOM 678 C CA . GLY A 1 87 ? 5.163 -6.088 -6.204 1.00 98.19 87 GLY A CA 1
ATOM 679 C C . GLY A 1 87 ? 5.384 -7.453 -6.846 1.00 98.19 87 GLY A C 1
ATOM 680 O O . GLY A 1 87 ? 5.563 -8.467 -6.162 1.00 98.19 87 GLY A O 1
ATOM 681 N N . ASP A 1 88 ? 5.373 -7.484 -8.174 1.00 97.62 88 ASP A N 1
ATOM 682 C CA . ASP A 1 88 ? 5.575 -8.713 -8.955 1.00 97.62 88 ASP A CA 1
ATOM 683 C C . ASP A 1 88 ? 7.021 -9.227 -8.890 1.00 97.62 88 ASP A C 1
ATOM 685 O O . ASP A 1 88 ? 7.269 -10.421 -9.037 1.00 97.62 88 ASP A O 1
ATOM 689 N N . SER A 1 89 ? 7.970 -8.345 -8.578 1.00 98.44 89 SER A N 1
ATOM 690 C CA . SER A 1 89 ? 9.367 -8.665 -8.288 1.00 98.44 89 SER A CA 1
ATOM 691 C C . SER A 1 89 ? 9.882 -7.824 -7.118 1.00 98.44 89 SER A C 1
ATOM 693 O O . SER A 1 89 ? 9.260 -6.831 -6.733 1.00 98.44 89 SER A O 1
ATOM 695 N N . TRP A 1 90 ? 11.050 -8.177 -6.572 1.00 98.38 90 TRP A N 1
ATOM 696 C CA . TRP A 1 90 ? 11.705 -7.359 -5.543 1.00 98.38 90 TRP A CA 1
ATOM 697 C C . TRP A 1 90 ? 12.056 -5.955 -6.055 1.00 98.38 90 TRP A C 1
ATOM 699 O O . TRP A 1 90 ? 12.045 -5.009 -5.273 1.00 98.38 90 TRP A O 1
ATOM 709 N N . ILE A 1 91 ? 12.305 -5.806 -7.363 1.00 98.38 91 ILE A N 1
ATOM 710 C CA . ILE A 1 91 ? 12.558 -4.510 -8.002 1.00 98.38 91 ILE A CA 1
ATOM 711 C C . ILE A 1 91 ? 11.281 -3.673 -7.962 1.00 98.38 91 ILE A C 1
ATOM 713 O O . ILE A 1 91 ? 11.322 -2.550 -7.478 1.00 98.38 91 ILE A O 1
ATOM 717 N N . ASN A 1 92 ? 10.137 -4.231 -8.380 1.00 98.06 92 ASN A N 1
ATOM 718 C CA . ASN A 1 92 ? 8.858 -3.515 -8.327 1.00 98.06 92 ASN A CA 1
ATOM 719 C C . ASN A 1 92 ? 8.485 -3.132 -6.892 1.00 98.06 92 ASN A C 1
ATOM 721 O O . ASN A 1 92 ? 8.145 -1.980 -6.641 1.00 98.06 92 ASN A O 1
ATOM 725 N N . ALA A 1 93 ? 8.601 -4.073 -5.948 1.00 98.56 93 ALA A N 1
ATOM 726 C CA . ALA A 1 93 ? 8.316 -3.804 -4.541 1.00 98.56 93 ALA A CA 1
ATOM 727 C C . ALA A 1 93 ? 9.210 -2.681 -3.991 1.00 98.56 93 ALA A C 1
ATOM 729 O O . ALA A 1 93 ? 8.718 -1.802 -3.292 1.00 98.56 93 ALA A O 1
ATOM 730 N N . LYS A 1 94 ? 10.505 -2.674 -4.341 1.00 98.44 94 LYS A N 1
ATOM 731 C CA . LYS A 1 94 ? 11.448 -1.642 -3.899 1.00 98.44 94 LYS A CA 1
ATOM 732 C C . LYS A 1 94 ? 11.205 -0.287 -4.556 1.00 98.44 94 LYS A C 1
ATOM 734 O O . LYS A 1 94 ? 11.192 0.703 -3.843 1.00 98.44 94 LYS A O 1
ATOM 739 N N . THR A 1 95 ? 10.960 -0.229 -5.864 1.00 98.31 95 THR A N 1
ATOM 740 C CA . THR A 1 95 ? 10.612 1.026 -6.552 1.00 98.31 95 THR A CA 1
ATOM 741 C C . THR A 1 95 ? 9.368 1.657 -5.939 1.00 98.31 95 THR A C 1
ATOM 743 O O . THR A 1 95 ? 9.381 2.840 -5.626 1.00 98.31 95 THR A O 1
ATOM 746 N N . GLN A 1 96 ? 8.327 0.863 -5.686 1.00 97.94 96 GLN A N 1
ATOM 747 C CA . GLN A 1 96 ? 7.114 1.348 -5.027 1.00 97.94 96 GLN A CA 1
ATOM 748 C C . GLN A 1 96 ? 7.333 1.741 -3.562 1.00 97.94 96 GLN A C 1
ATOM 750 O O . GLN A 1 96 ? 6.574 2.543 -3.049 1.00 97.94 96 GLN A O 1
ATOM 755 N N . ALA A 1 97 ? 8.321 1.161 -2.875 1.00 98.06 97 ALA A N 1
ATOM 756 C CA . ALA A 1 97 ? 8.674 1.549 -1.510 1.00 98.06 97 ALA A CA 1
ATOM 757 C C . ALA A 1 97 ? 9.482 2.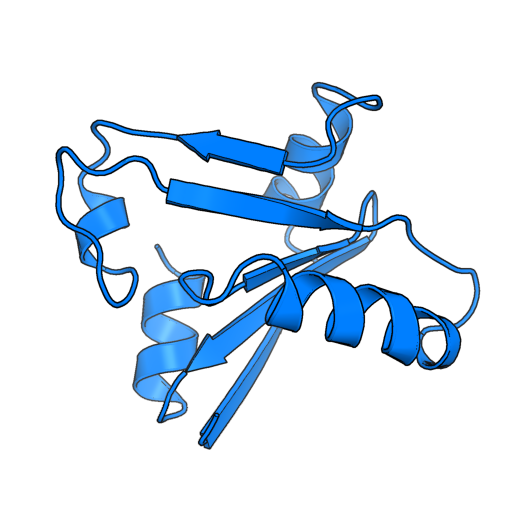853 -1.439 1.00 98.06 97 ALA A C 1
ATOM 759 O O . ALA A 1 97 ? 9.534 3.480 -0.386 1.00 98.06 97 ALA A O 1
ATOM 760 N N . GLU A 1 98 ? 10.132 3.239 -2.537 1.00 97.44 98 GLU A N 1
ATOM 761 C CA . GLU A 1 98 ? 10.863 4.503 -2.664 1.00 97.44 98 GLU A CA 1
ATOM 762 C C . GLU A 1 98 ? 9.969 5.667 -3.121 1.00 97.44 98 GLU A C 1
ATOM 764 O O . GLU A 1 98 ? 10.369 6.823 -2.976 1.00 97.44 98 GLU A O 1
ATOM 769 N N . CYS A 1 99 ? 8.798 5.364 -3.692 1.00 94.69 99 CYS A N 1
ATOM 770 C CA . CYS A 1 99 ? 7.844 6.330 -4.242 1.00 94.69 99 CYS A CA 1
ATOM 771 C C . CYS A 1 99 ? 6.692 6.620 -3.280 1.00 94.69 99 CYS A C 1
ATOM 773 O O . CYS A 1 99 ? 6.280 7.802 -3.236 1.00 94.69 99 CYS A O 1
#

Secondary structure (DSSP, 8-state):
--EEEEE--HHHHHHHHHSTT-SEEEEES-GGGGGSTT--TTSEEEEEEEPP-SSGGGHHHHHHHHHHH-TT-SEEEETTTEEEEEESSHHHHHHHHH-

InterPro domains:
  IPR001303 Class II aldolase/adducin N-terminal [PF00596] (1-99)
  IPR036409 Class II aldolase/adducin N-terminal domain superfamily [G3DSA:3.40.225.10] (1-99)
  IPR036409 Class II aldolase/adducin N-terminal domain superfamily [SSF53639] (1-99)